Protein AF-H2C3T8-F1 (afdb_monomer_lite)

Sequence (105 aa):
MNVTDIDGPDAYPATAPLLE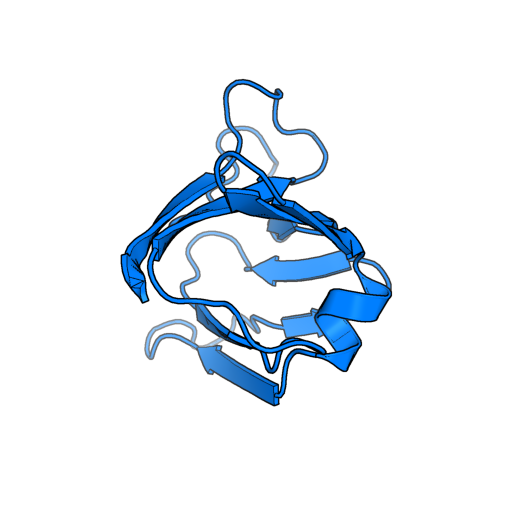IYNSTWHIYLNSSQISNFTVKVVQAPWNENKRDSVNWYSGFVIPLGSEAQFQLLLPLKLSPGNYTIVLYTPGISLKSEAMATFSI

Organism: NCBI:txid671065

Secondary structure (DSSP, 8-state):
-----SSS-TTS-EEE-EEEEE-SS-EEEEEHHHHHHHEEEEEE-TT-SS---EEETTTEEEE-TT--EEEEE--SSPPPSSEEEEEEE-TTS-GGG-EEEEEE-

Structure (mmCIF, N/CA/C/O backbone):
data_AF-H2C3T8-F1
#
_entry.id   AF-H2C3T8-F1
#
loop_
_atom_site.group_PDB
_atom_site.id
_atom_site.type_symbol
_atom_site.label_atom_id
_atom_site.label_alt_id
_atom_site.label_comp_id
_atom_site.label_asym_id
_atom_site.label_entity_id
_atom_site.label_seq_id
_atom_site.pdbx_PDB_ins_code
_atom_site.Cartn_x
_atom_site.Cartn_y
_atom_site.Cartn_z
_atom_site.occupancy
_atom_site.B_iso_or_equiv
_atom_site.auth_seq_id
_atom_site.auth_comp_id
_atom_site.auth_asym_id
_atom_site.auth_atom_id
_atom_site.pdbx_PDB_model_num
ATOM 1 N N . MET A 1 1 ? 1.428 9.382 -2.574 1.00 55.03 1 MET A N 1
ATOM 2 C CA . MET A 1 1 ? 2.464 8.591 -1.879 1.00 55.03 1 MET A CA 1
ATOM 3 C C . MET A 1 1 ? 3.486 8.204 -2.925 1.00 55.03 1 MET A C 1
ATOM 5 O O . MET A 1 1 ? 3.068 7.673 -3.943 1.00 55.03 1 MET A O 1
ATOM 9 N N . ASN A 1 2 ? 4.759 8.549 -2.739 1.00 47.19 2 ASN A N 1
ATOM 10 C CA . ASN A 1 2 ? 5.814 8.210 -3.693 1.00 47.19 2 ASN A CA 1
ATOM 11 C C . ASN A 1 2 ? 6.685 7.114 -3.071 1.00 47.19 2 ASN A C 1
ATOM 13 O O . ASN A 1 2 ? 7.124 7.281 -1.935 1.00 47.19 2 ASN A O 1
ATOM 17 N N . VAL A 1 3 ? 6.875 5.998 -3.773 1.00 52.06 3 VAL A N 1
ATOM 18 C CA . VAL A 1 3 ? 7.729 4.890 -3.329 1.00 52.06 3 VAL A CA 1
ATOM 19 C C . VAL A 1 3 ? 8.950 4.887 -4.237 1.00 52.06 3 VAL A C 1
ATOM 21 O O . VAL A 1 3 ? 8.849 4.543 -5.410 1.00 52.06 3 VAL A O 1
ATOM 24 N N . THR A 1 4 ? 10.094 5.303 -3.703 1.00 50.59 4 THR A N 1
ATOM 25 C CA . THR A 1 4 ? 11.371 5.327 -4.424 1.00 50.59 4 THR A CA 1
ATOM 26 C C . THR A 1 4 ? 12.365 4.452 -3.680 1.00 50.59 4 THR A C 1
ATOM 28 O O . THR A 1 4 ? 12.595 4.680 -2.494 1.00 50.59 4 THR A O 1
ATOM 31 N N . ASP A 1 5 ? 12.959 3.477 -4.358 1.00 49.84 5 ASP A N 1
ATOM 32 C CA . ASP A 1 5 ? 14.144 2.799 -3.839 1.00 49.84 5 ASP A CA 1
ATOM 33 C C . ASP A 1 5 ? 15.351 3.709 -4.112 1.00 49.84 5 ASP A C 1
ATOM 35 O O . ASP A 1 5 ? 15.610 4.064 -5.262 1.00 49.84 5 ASP A O 1
ATOM 39 N N . ILE A 1 6 ? 16.003 4.188 -3.049 1.00 49.31 6 ILE A N 1
ATOM 40 C CA . ILE A 1 6 ? 17.118 5.140 -3.143 1.00 49.31 6 ILE A CA 1
ATOM 41 C C . ILE A 1 6 ? 18.479 4.426 -3.235 1.00 49.31 6 ILE A C 1
ATOM 43 O O . ILE A 1 6 ? 19.459 5.076 -3.585 1.00 49.31 6 ILE A O 1
ATOM 47 N N . ASP A 1 7 ? 18.527 3.106 -2.984 1.00 45.66 7 ASP A N 1
ATOM 48 C CA . ASP A 1 7 ? 19.775 2.339 -2.824 1.00 45.66 7 ASP A CA 1
ATOM 49 C C . ASP A 1 7 ? 19.808 0.984 -3.577 1.00 45.66 7 ASP A C 1
ATOM 51 O O . ASP A 1 7 ? 20.834 0.296 -3.571 1.00 45.66 7 ASP A O 1
ATOM 55 N N . GLY A 1 8 ? 18.726 0.566 -4.241 1.00 43.91 8 GLY A N 1
ATOM 56 C CA . GLY A 1 8 ? 18.681 -0.676 -5.020 1.00 43.91 8 GLY A CA 1
ATOM 57 C C . GLY A 1 8 ? 19.227 -0.542 -6.451 1.00 43.91 8 GLY A C 1
ATOM 58 O O . GLY A 1 8 ? 19.048 0.495 -7.093 1.00 43.91 8 GLY A O 1
ATOM 59 N N . PRO A 1 9 ? 19.885 -1.581 -7.010 1.00 43.59 9 PRO A N 1
ATOM 60 C CA . PRO A 1 9 ? 20.251 -1.586 -8.423 1.00 43.59 9 PRO A CA 1
ATOM 61 C C . PRO A 1 9 ? 18.997 -1.420 -9.296 1.00 43.59 9 PRO A C 1
ATOM 63 O O . PRO A 1 9 ? 17.968 -2.031 -9.009 1.00 43.59 9 PRO A O 1
ATOM 66 N N . ASP A 1 10 ? 19.129 -0.679 -10.403 1.00 47.81 10 ASP A N 1
ATOM 67 C CA . ASP A 1 10 ? 18.095 -0.298 -11.399 1.00 47.81 10 ASP A CA 1
ATOM 68 C C . ASP A 1 10 ? 17.314 -1.482 -12.034 1.00 47.81 10 ASP A C 1
ATOM 70 O O . ASP A 1 10 ? 16.507 -1.331 -12.948 1.00 47.81 10 ASP A O 1
ATOM 74 N N . ALA A 1 11 ? 17.575 -2.705 -11.571 1.00 49.19 11 ALA A N 1
ATOM 75 C CA . ALA A 1 11 ? 17.065 -3.957 -12.096 1.00 49.19 11 ALA A CA 1
ATOM 76 C C . ALA A 1 11 ? 15.777 -4.457 -11.416 1.00 49.19 11 ALA A C 1
ATOM 78 O O . ALA A 1 11 ? 15.113 -5.316 -11.999 1.00 49.19 11 ALA A O 1
ATOM 79 N N . TYR A 1 12 ? 15.409 -3.972 -10.219 1.00 59.16 12 TYR A N 1
ATOM 80 C CA . TYR A 1 12 ? 14.277 -4.533 -9.465 1.00 59.16 12 TYR A CA 1
ATOM 81 C C . TYR A 1 12 ? 13.176 -3.504 -9.177 1.00 59.16 12 TYR A C 1
ATOM 83 O O . TYR A 1 12 ? 13.465 -2.399 -8.723 1.00 59.16 12 TYR A O 1
ATOM 91 N N . PRO A 1 13 ? 11.898 -3.840 -9.439 1.00 68.62 13 PRO A N 1
ATOM 92 C CA . PRO A 1 13 ? 10.791 -2.961 -9.090 1.00 68.62 13 PRO A CA 1
ATOM 93 C C . PRO A 1 13 ? 10.693 -2.807 -7.569 1.00 68.62 13 PRO A C 1
ATOM 95 O O . PRO A 1 13 ? 10.901 -3.771 -6.828 1.00 68.62 13 PRO A O 1
ATOM 98 N N . ALA A 1 14 ? 10.298 -1.620 -7.110 1.00 78.62 14 ALA A N 1
ATOM 99 C CA . ALA A 1 14 ? 9.931 -1.424 -5.719 1.00 78.62 14 ALA A CA 1
ATOM 100 C C . ALA A 1 14 ? 8.681 -2.259 -5.426 1.00 78.62 14 ALA A C 1
ATOM 102 O O . ALA A 1 14 ? 7.697 -2.222 -6.175 1.00 78.62 14 ALA A O 1
ATOM 103 N N . THR A 1 15 ? 8.727 -3.035 -4.344 1.00 85.00 15 THR A N 1
ATOM 104 C CA . THR A 1 15 ? 7.601 -3.874 -3.929 1.00 85.00 15 THR A CA 1
ATOM 105 C C . THR A 1 15 ? 7.113 -3.476 -2.553 1.00 85.00 15 THR A C 1
ATOM 107 O O . THR A 1 15 ? 7.921 -3.203 -1.671 1.00 85.00 15 THR A O 1
ATOM 110 N N . ALA A 1 16 ? 5.796 -3.455 -2.365 1.00 88.00 16 ALA A N 1
ATOM 111 C CA . ALA A 1 16 ? 5.178 -3.207 -1.070 1.00 88.00 16 ALA A CA 1
ATOM 112 C C . ALA A 1 16 ? 4.277 -4.396 -0.689 1.00 88.00 16 ALA A C 1
ATOM 114 O O . ALA A 1 16 ? 3.089 -4.406 -1.035 1.00 88.00 16 ALA A O 1
ATOM 115 N N . PRO A 1 17 ? 4.834 -5.424 -0.017 1.00 90.06 17 PRO A N 1
ATOM 116 C CA . PRO A 1 17 ? 4.102 -6.631 0.352 1.00 90.06 17 PRO A CA 1
ATOM 117 C C . PRO A 1 17 ? 3.244 -6.469 1.609 1.00 90.06 17 PRO A C 1
ATOM 119 O O . PRO A 1 17 ? 2.491 -7.386 1.934 1.00 90.06 17 PRO A O 1
ATOM 122 N N . LEU A 1 18 ? 3.357 -5.355 2.336 1.00 90.88 18 LEU A N 1
ATOM 123 C CA . LEU A 1 18 ? 2.551 -5.085 3.521 1.00 90.88 18 LEU A CA 1
ATOM 124 C C . LEU A 1 18 ? 2.073 -3.631 3.514 1.00 90.88 18 LEU A C 1
ATOM 126 O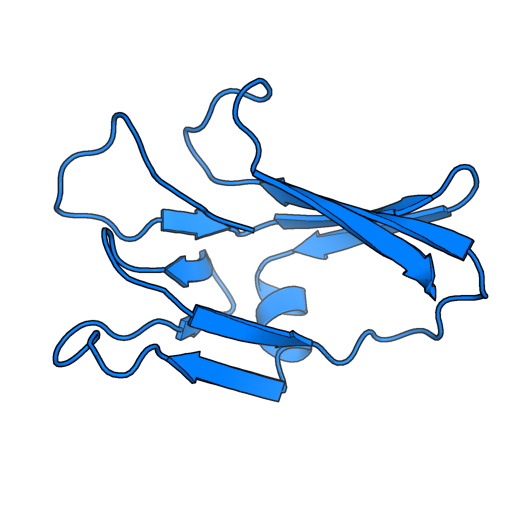 O . LEU A 1 18 ? 2.847 -2.697 3.309 1.00 90.88 18 LEU A O 1
ATOM 130 N N . LEU A 1 19 ? 0.778 -3.471 3.752 1.00 92.69 19 LEU A N 1
ATOM 131 C CA . LEU A 1 19 ? 0.078 -2.202 3.872 1.00 92.69 19 LEU A CA 1
ATOM 132 C C . LEU A 1 19 ? -0.567 -2.148 5.259 1.00 92.69 19 LEU A C 1
ATOM 134 O O . LEU A 1 19 ? -1.367 -3.022 5.592 1.00 92.69 19 LEU A O 1
ATOM 138 N N . GLU A 1 20 ? -0.241 -1.129 6.046 1.00 93.38 20 GLU A N 1
ATOM 139 C CA . GLU A 1 20 ? -0.958 -0.813 7.283 1.00 93.38 20 GLU A CA 1
ATOM 140 C C . GLU A 1 20 ? -1.875 0.388 7.057 1.00 93.38 20 GLU A C 1
ATOM 142 O O . GLU A 1 20 ? -1.483 1.377 6.435 1.00 93.38 20 GLU A O 1
ATOM 147 N N . ILE A 1 21 ? -3.097 0.305 7.577 1.00 93.56 21 ILE A N 1
ATOM 148 C CA . ILE A 1 21 ? -4.007 1.445 7.681 1.00 93.56 21 ILE A CA 1
ATOM 149 C C . ILE A 1 21 ? -4.445 1.545 9.135 1.00 93.56 21 ILE A C 1
ATOM 151 O O . ILE A 1 21 ? -4.990 0.581 9.674 1.00 93.56 21 ILE A O 1
ATOM 155 N N . TYR A 1 22 ? -4.234 2.694 9.769 1.00 94.00 22 TYR A N 1
ATOM 156 C CA . TYR A 1 22 ? -4.568 2.859 11.181 1.00 94.00 22 TYR A CA 1
ATOM 157 C C . TYR A 1 22 ? -5.054 4.263 11.537 1.00 94.00 22 TYR A C 1
ATOM 159 O O . TYR A 1 22 ? -4.816 5.234 10.820 1.00 94.00 22 TYR A O 1
ATOM 167 N N . ASN A 1 23 ? -5.742 4.358 12.672 1.00 93.06 23 ASN A N 1
ATOM 168 C CA . ASN A 1 23 ? -6.021 5.593 13.399 1.00 93.06 23 ASN A CA 1
ATOM 169 C C . ASN A 1 23 ? -5.633 5.401 14.882 1.00 93.06 23 ASN A C 1
ATOM 171 O O . ASN A 1 23 ? -4.908 4.472 15.222 1.00 93.06 23 ASN A O 1
ATOM 175 N N . SER A 1 24 ? -6.092 6.266 15.789 1.00 88.06 24 SER A N 1
ATOM 176 C CA . SER A 1 24 ? -5.734 6.174 17.214 1.00 88.06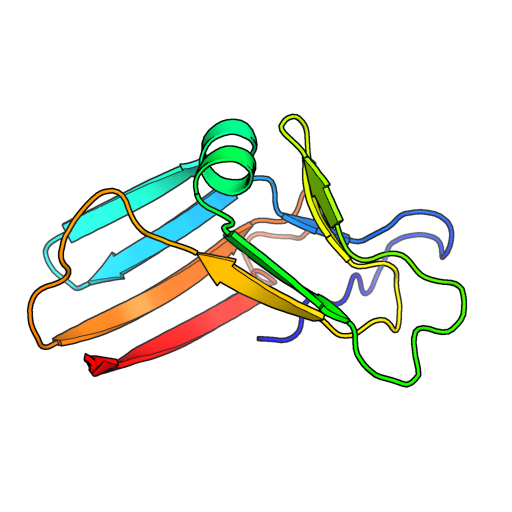 24 SER A CA 1
ATOM 177 C C . SER A 1 24 ? -6.300 4.957 17.960 1.00 88.06 24 SER A C 1
ATOM 179 O O . SER A 1 24 ? -5.841 4.673 19.064 1.00 88.06 24 SER A O 1
ATOM 181 N N . THR A 1 25 ? -7.302 4.265 17.416 1.00 86.81 25 THR A N 1
ATOM 182 C CA . THR A 1 25 ? -8.021 3.177 18.104 1.00 86.81 25 THR A CA 1
ATOM 183 C C . THR A 1 25 ? -8.075 1.874 17.314 1.00 86.81 25 THR A C 1
ATOM 185 O O . THR A 1 25 ? -8.495 0.851 17.856 1.00 86.81 25 THR A O 1
ATOM 188 N N . TRP A 1 26 ? -7.682 1.887 16.043 1.00 87.25 26 TRP A N 1
ATOM 189 C CA . TRP A 1 26 ? -7.872 0.778 15.124 1.00 87.25 26 TRP A CA 1
ATOM 190 C C . TRP A 1 26 ? -6.737 0.682 14.105 1.00 87.25 26 TRP A C 1
ATOM 192 O O . TRP A 1 26 ? -6.243 1.699 13.626 1.00 87.25 26 TRP A O 1
ATOM 202 N N . HIS A 1 27 ? -6.374 -0.553 13.753 1.00 91.69 27 HIS A N 1
ATOM 203 C CA . HIS A 1 27 ? -5.302 -0.888 12.817 1.00 91.69 27 HIS A CA 1
ATOM 204 C C . HIS A 1 27 ? -5.737 -2.081 11.952 1.00 91.69 27 HIS A C 1
ATOM 206 O O . HIS A 1 27 ? -6.311 -3.044 12.472 1.00 91.69 27 HIS A O 1
ATOM 212 N N . ILE A 1 28 ? -5.425 -2.060 10.655 1.00 92.94 28 ILE A N 1
ATOM 213 C CA . ILE A 1 28 ? -5.461 -3.238 9.779 1.00 92.94 28 ILE A CA 1
ATOM 214 C C . ILE A 1 28 ? -4.130 -3.407 9.069 1.00 92.94 28 ILE A C 1
ATOM 216 O O . ILE A 1 28 ? -3.541 -2.442 8.588 1.00 92.94 28 ILE A O 1
ATOM 220 N N . TYR A 1 29 ? -3.728 -4.665 8.933 1.00 93.94 29 TYR A N 1
ATOM 221 C CA . TYR A 1 29 ? -2.624 -5.081 8.087 1.00 93.94 29 TYR A CA 1
ATOM 222 C C . TYR A 1 29 ? -3.165 -5.864 6.893 1.00 93.94 29 TYR A C 1
ATOM 224 O O . TYR A 1 29 ? -3.933 -6.815 7.061 1.00 93.94 29 TYR A O 1
ATOM 232 N N . LEU A 1 30 ? -2.756 -5.462 5.693 1.00 94.06 30 LEU A N 1
ATOM 233 C CA . LEU A 1 30 ? -3.005 -6.171 4.446 1.00 94.06 30 LEU A CA 1
ATOM 234 C C . LEU A 1 30 ? -1.672 -6.692 3.910 1.00 94.06 30 LEU A C 1
ATOM 236 O O . LEU A 1 30 ? -0.810 -5.909 3.517 1.00 94.06 30 LEU A O 1
ATOM 240 N N . ASN A 1 31 ? -1.499 -8.011 3.899 1.00 93.81 31 ASN A N 1
ATOM 241 C CA . ASN A 1 31 ? -0.356 -8.657 3.256 1.00 93.81 31 ASN A CA 1
ATOM 242 C C . ASN A 1 31 ? -0.513 -8.691 1.725 1.00 93.81 31 ASN A C 1
ATOM 244 O O . ASN A 1 31 ? -1.570 -8.360 1.188 1.00 93.81 31 ASN A O 1
ATOM 248 N N . SER A 1 32 ? 0.513 -9.145 1.010 1.00 93.12 32 SER A N 1
ATOM 249 C CA . SER A 1 32 ? 0.560 -9.183 -0.457 1.00 93.12 32 SER A CA 1
ATOM 250 C C . SER A 1 32 ? -0.625 -9.911 -1.096 1.00 93.12 32 SER A C 1
ATOM 252 O O . SER A 1 32 ? -1.185 -9.441 -2.086 1.00 93.12 32 SER A O 1
ATOM 254 N N . SER A 1 33 ? -1.072 -11.017 -0.500 1.00 94.50 33 SER A N 1
ATOM 255 C CA . SER A 1 33 ? -2.252 -11.752 -0.964 1.00 94.50 33 SER A CA 1
ATOM 256 C C . SER A 1 33 ? -3.545 -10.946 -0.783 1.00 94.50 33 SER A C 1
ATOM 258 O O . SER A 1 33 ? -4.372 -10.892 -1.691 1.00 94.50 33 SER A O 1
ATOM 260 N N . GLN A 1 34 ? -3.716 -10.268 0.354 1.00 95.25 34 GLN A N 1
ATOM 261 C CA . GLN A 1 34 ? -4.872 -9.401 0.605 1.00 95.25 34 GLN A CA 1
ATOM 262 C C . GLN A 1 34 ? -4.848 -8.145 -0.274 1.00 95.25 34 GLN A C 1
ATOM 264 O O . GLN A 1 34 ? -5.875 -7.783 -0.840 1.00 95.25 34 GLN A O 1
ATOM 269 N N . ILE A 1 35 ? -3.681 -7.521 -0.448 1.00 94.56 35 ILE A N 1
ATOM 270 C CA . ILE A 1 35 ? -3.471 -6.402 -1.372 1.00 94.56 35 ILE A CA 1
ATOM 271 C C . ILE A 1 35 ? -3.889 -6.814 -2.789 1.00 94.56 35 ILE A C 1
ATOM 273 O O . ILE A 1 35 ? -4.669 -6.110 -3.429 1.00 94.56 35 ILE A O 1
ATOM 277 N N . SER A 1 36 ? -3.434 -7.978 -3.262 1.00 93.31 36 SER A N 1
ATOM 278 C CA . SER A 1 36 ? -3.788 -8.498 -4.586 1.00 93.31 36 SER A CA 1
ATOM 279 C C . SER A 1 36 ? -5.281 -8.771 -4.741 1.00 93.31 36 SER A C 1
ATOM 281 O O . SER A 1 36 ? -5.825 -8.516 -5.810 1.00 93.31 36 SER A O 1
ATOM 283 N N . ASN A 1 37 ? -5.945 -9.267 -3.697 1.00 94.56 37 ASN A N 1
ATOM 284 C CA . ASN A 1 37 ? -7.374 -9.582 -3.742 1.00 94.56 37 ASN A CA 1
ATOM 285 C C . ASN A 1 37 ? -8.270 -8.341 -3.650 1.00 94.56 37 ASN A C 1
ATOM 287 O O . ASN A 1 37 ? -9.349 -8.323 -4.235 1.00 94.56 37 ASN A O 1
ATOM 291 N N . PHE A 1 38 ? -7.851 -7.318 -2.903 1.00 94.44 38 PHE A N 1
ATOM 292 C CA . PHE A 1 38 ? -8.641 -6.102 -2.695 1.00 94.44 38 PHE A CA 1
ATOM 293 C C . PHE A 1 38 ? -8.347 -5.000 -3.716 1.00 94.44 38 PHE A C 1
ATOM 295 O O . PHE A 1 38 ? -9.120 -4.048 -3.817 1.00 94.44 38 PHE A O 1
ATOM 302 N N . THR A 1 39 ? -7.268 -5.110 -4.494 1.00 94.50 39 THR A N 1
ATOM 303 C CA . THR A 1 39 ? -6.986 -4.172 -5.587 1.00 94.50 39 THR A CA 1
ATOM 304 C C . THR A 1 39 ? -7.939 -4.424 -6.750 1.00 94.50 39 THR A C 1
ATOM 306 O O . THR A 1 39 ? -7.892 -5.467 -7.395 1.00 94.50 39 THR A O 1
ATOM 309 N N . VAL A 1 40 ? -8.790 -3.445 -7.049 1.00 94.75 40 VAL A N 1
ATOM 310 C CA . VAL A 1 40 ? -9.789 -3.537 -8.128 1.00 94.75 40 VAL A CA 1
ATOM 311 C C . VAL A 1 40 ? -9.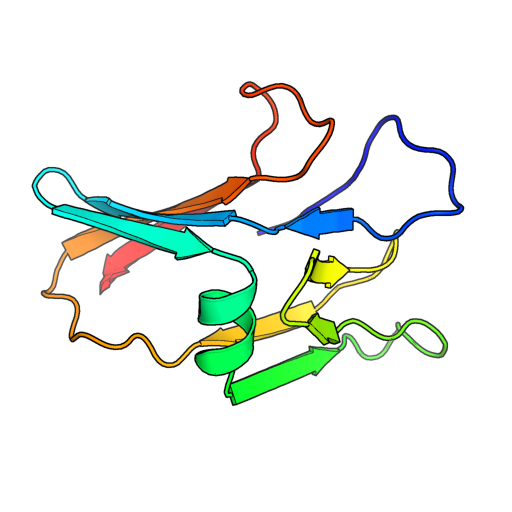337 -2.852 -9.414 1.00 94.75 40 VAL A C 1
ATOM 313 O O . VAL A 1 40 ? -9.861 -3.142 -10.488 1.00 94.75 40 VAL A O 1
ATOM 316 N N . LYS A 1 41 ? -8.374 -1.928 -9.323 1.00 93.44 41 LYS A N 1
ATOM 317 C CA . LYS A 1 41 ? -7.855 -1.193 -10.478 1.00 93.44 41 LYS A CA 1
ATOM 318 C C . LYS A 1 41 ? -6.423 -0.733 -10.238 1.00 93.44 41 LYS A C 1
ATOM 320 O O . LYS A 1 41 ? -6.107 -0.216 -9.168 1.00 93.44 41 LYS A O 1
ATOM 325 N N . VAL A 1 42 ? -5.599 -0.857 -11.274 1.00 91.19 42 VAL A N 1
ATOM 326 C CA . VAL A 1 42 ? -4.277 -0.231 -11.371 1.00 91.19 42 VAL A CA 1
ATOM 327 C C . VAL A 1 42 ? -4.330 0.756 -12.531 1.00 91.19 42 VAL A C 1
ATOM 329 O O . VAL A 1 42 ? -4.676 0.377 -13.649 1.00 91.19 42 VAL A O 1
ATOM 332 N N . VAL A 1 4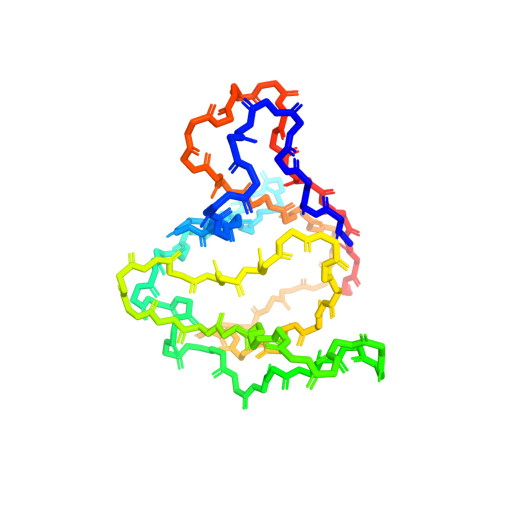3 ? -4.052 2.028 -12.261 1.00 90.12 43 VAL A N 1
ATOM 333 C CA . VAL A 1 43 ? -3.975 3.086 -13.274 1.00 90.12 43 VAL A CA 1
ATOM 334 C C . VAL A 1 43 ? -2.524 3.519 -13.382 1.00 90.12 43 VAL A C 1
ATOM 336 O O . VAL A 1 43 ? -1.967 4.045 -12.423 1.00 90.12 43 VAL A O 1
ATOM 339 N N . GLN A 1 44 ? -1.922 3.273 -14.538 1.00 86.25 44 GLN A N 1
ATOM 340 C CA . GLN A 1 44 ? -0.537 3.639 -14.823 1.00 86.25 44 GLN A CA 1
ATOM 341 C C . GLN A 1 44 ? -0.462 5.090 -15.284 1.00 86.25 44 GLN A C 1
ATOM 343 O O . GLN A 1 44 ? -1.400 5.602 -15.908 1.00 86.25 44 GLN A O 1
ATOM 348 N N . ALA A 1 45 ? 0.655 5.747 -14.997 1.00 84.31 45 ALA A N 1
ATOM 349 C CA . ALA A 1 45 ? 0.907 7.061 -15.548 1.00 84.31 45 ALA A CA 1
ATOM 350 C C . ALA A 1 45 ? 1.112 6.992 -17.076 1.00 84.31 45 ALA A C 1
ATOM 352 O O . ALA A 1 45 ? 1.676 6.015 -17.578 1.00 84.31 45 ALA A O 1
ATOM 353 N N . PRO A 1 46 ? 0.706 8.028 -17.837 1.00 82.19 46 PRO A N 1
ATOM 354 C CA . PRO A 1 46 ? 0.812 8.031 -19.299 1.00 82.19 46 PRO A CA 1
ATOM 355 C C . PRO A 1 46 ? 2.234 7.841 -19.846 1.00 82.19 46 PRO A C 1
ATOM 357 O O . PRO A 1 46 ? 2.394 7.417 -20.983 1.00 82.19 46 PRO A O 1
ATOM 360 N N . TRP A 1 47 ? 3.260 8.157 -19.051 1.00 79.00 47 TRP A N 1
ATOM 361 C CA . TRP A 1 47 ? 4.672 8.050 -19.429 1.00 79.00 47 TRP A CA 1
ATOM 362 C C . TRP A 1 47 ? 5.303 6.681 -19.117 1.00 79.00 47 TRP A C 1
ATOM 364 O O . TRP A 1 47 ? 6.474 6.463 -19.425 1.00 79.00 47 TRP A O 1
ATOM 374 N N . ASN A 1 48 ? 4.552 5.732 -18.547 1.00 76.81 48 ASN A N 1
ATOM 375 C CA . ASN A 1 48 ? 5.026 4.369 -18.284 1.00 76.81 48 ASN A CA 1
ATOM 376 C C . ASN A 1 48 ? 4.928 3.490 -19.547 1.00 76.81 48 ASN A C 1
ATOM 378 O O . ASN A 1 48 ? 4.334 2.417 -19.519 1.00 76.81 48 ASN A O 1
ATOM 382 N N . GLU A 1 49 ? 5.508 3.922 -20.673 1.00 65.56 49 GLU A N 1
ATOM 383 C CA . GLU A 1 49 ? 5.284 3.293 -21.993 1.00 65.56 49 GLU A CA 1
ATOM 384 C C . GLU A 1 49 ? 5.660 1.799 -22.048 1.00 65.56 49 GLU A C 1
ATOM 386 O O . GLU A 1 49 ? 5.035 1.027 -22.772 1.00 65.56 49 GLU A O 1
ATOM 391 N N . ASN A 1 50 ? 6.646 1.370 -21.250 1.00 69.44 50 ASN A N 1
ATOM 392 C CA . ASN A 1 50 ? 7.147 -0.013 -21.222 1.00 69.44 50 ASN A CA 1
ATOM 393 C C . ASN A 1 50 ? 7.174 -0.640 -19.816 1.00 69.44 50 ASN A C 1
ATOM 395 O O . ASN A 1 50 ? 7.581 -1.792 -19.655 1.00 69.44 50 ASN A O 1
ATOM 399 N N . LYS A 1 51 ? 6.765 0.106 -18.784 1.00 71.62 51 LYS A N 1
ATOM 400 C CA . LYS A 1 51 ? 6.825 -0.313 -17.377 1.00 71.62 51 LYS A CA 1
ATOM 401 C C . LYS A 1 51 ? 5.425 -0.714 -16.933 1.00 71.62 51 LYS A C 1
ATOM 403 O O . LYS A 1 51 ? 4.496 0.072 -17.045 1.00 71.62 51 LYS A O 1
ATOM 408 N N . ARG A 1 52 ? 5.257 -1.949 -16.450 1.00 79.50 52 ARG A N 1
ATOM 409 C CA . ARG A 1 52 ? 3.955 -2.425 -15.971 1.00 79.50 52 ARG A CA 1
ATOM 410 C C . ARG A 1 52 ? 3.898 -2.420 -14.454 1.00 79.50 52 ARG A C 1
ATOM 412 O O . ARG A 1 52 ? 4.281 -3.401 -13.819 1.00 79.50 52 ARG A O 1
ATOM 419 N N . ASP A 1 53 ? 3.366 -1.340 -13.893 1.00 86.25 53 ASP A N 1
ATOM 420 C CA . ASP A 1 53 ? 2.887 -1.360 -12.513 1.00 86.25 53 ASP A CA 1
ATOM 421 C C . ASP A 1 53 ? 1.818 -2.439 -12.383 1.00 86.25 53 ASP A C 1
ATOM 423 O O . ASP A 1 53 ? 0.947 -2.585 -13.252 1.00 86.25 53 ASP A O 1
ATOM 427 N N . SER A 1 54 ? 1.907 -3.231 -11.326 1.00 90.69 54 SER A N 1
ATOM 428 C CA . SER A 1 54 ? 1.035 -4.382 -11.148 1.00 90.69 54 SER A CA 1
ATOM 429 C C . SER A 1 54 ? 0.836 -4.710 -9.679 1.00 90.69 54 SER A C 1
ATOM 431 O O . SER A 1 54 ? 1.455 -4.130 -8.788 1.00 90.69 54 SER A O 1
ATOM 433 N N . VAL A 1 55 ? -0.070 -5.649 -9.439 1.00 92.62 55 VAL A N 1
ATOM 434 C CA . VAL A 1 55 ? -0.289 -6.243 -8.131 1.00 92.62 55 VAL A CA 1
ATOM 435 C C . VAL A 1 55 ? -0.218 -7.756 -8.271 1.00 92.62 55 VAL A C 1
ATOM 437 O O . VAL A 1 55 ? -0.703 -8.308 -9.261 1.00 92.62 55 VAL A O 1
ATOM 440 N N . ASN A 1 56 ? 0.406 -8.437 -7.313 1.00 91.44 56 ASN A N 1
ATOM 441 C CA . ASN A 1 56 ? 0.376 -9.894 -7.267 1.00 91.44 56 ASN A CA 1
ATOM 442 C C . ASN A 1 56 ? 0.412 -10.427 -5.830 1.00 91.44 56 ASN A C 1
ATOM 444 O O . ASN A 1 56 ? 0.817 -9.742 -4.891 1.00 91.44 56 ASN A O 1
ATOM 448 N N . TRP A 1 57 ? -0.003 -11.683 -5.678 1.00 91.31 57 TRP A N 1
ATOM 449 C CA . TRP A 1 57 ? -0.174 -12.357 -4.391 1.00 91.31 57 TRP A CA 1
ATOM 450 C C . TRP A 1 57 ? 1.126 -12.581 -3.605 1.00 91.31 57 TRP A C 1
ATOM 452 O O . TRP A 1 57 ? 1.058 -12.856 -2.409 1.00 91.31 57 TRP A O 1
ATOM 462 N N . TYR A 1 58 ? 2.286 -12.467 -4.257 1.00 87.38 58 TYR A N 1
ATOM 463 C CA . TYR A 1 58 ? 3.603 -12.668 -3.656 1.00 87.38 58 TYR A CA 1
ATOM 464 C C . TYR A 1 58 ? 4.221 -11.341 -3.187 1.00 87.38 58 TYR A C 1
ATOM 466 O O . TYR A 1 58 ? 4.603 -11.217 -2.025 1.00 87.38 58 TYR A O 1
ATOM 474 N N . SER A 1 59 ? 4.250 -10.326 -4.054 1.00 85.56 59 SER A N 1
ATOM 475 C CA . SER A 1 59 ? 4.943 -9.046 -3.842 1.00 85.56 59 SER A CA 1
ATOM 476 C C . SER A 1 59 ? 4.042 -7.890 -3.392 1.00 85.56 59 SER A C 1
ATOM 478 O O . SER A 1 59 ? 4.562 -6.849 -3.003 1.00 85.56 59 SER A O 1
ATOM 480 N N . GLY A 1 60 ? 2.715 -8.036 -3.443 1.00 92.06 60 GLY A N 1
ATOM 481 C CA . GLY A 1 60 ? 1.788 -6.933 -3.184 1.00 92.06 60 GLY A CA 1
ATOM 482 C C . GLY A 1 60 ? 1.821 -5.931 -4.333 1.00 92.06 60 GLY A C 1
ATOM 483 O O . GLY A 1 60 ? 1.671 -6.338 -5.487 1.00 92.06 60 GLY A O 1
ATOM 484 N N . PHE A 1 61 ? 2.014 -4.642 -4.039 1.00 91.19 61 PHE A N 1
ATOM 485 C CA . PHE A 1 61 ? 2.205 -3.634 -5.087 1.00 91.19 61 PHE A CA 1
ATOM 486 C C . PHE A 1 61 ? 3.585 -3.769 -5.717 1.00 91.19 61 PHE A C 1
ATOM 488 O O . PHE A 1 61 ? 4.571 -3.942 -5.007 1.00 91.19 61 PHE A O 1
ATOM 495 N N . VAL A 1 62 ? 3.652 -3.654 -7.039 1.00 89.00 62 VAL A N 1
ATOM 496 C CA . VAL A 1 62 ? 4.890 -3.696 -7.817 1.00 89.00 62 VAL A CA 1
ATOM 497 C C . VAL A 1 62 ? 4.951 -2.434 -8.663 1.00 89.00 62 VAL A C 1
ATOM 499 O O . VAL A 1 62 ? 4.133 -2.258 -9.567 1.00 89.00 62 VAL A O 1
ATOM 502 N N . ILE A 1 63 ? 5.912 -1.567 -8.359 1.00 85.12 63 ILE A N 1
ATOM 503 C CA . ILE A 1 63 ? 6.099 -0.267 -9.006 1.00 85.12 63 ILE A CA 1
ATOM 504 C C . ILE A 1 63 ? 7.520 -0.246 -9.580 1.00 85.12 63 ILE A C 1
ATOM 506 O O . ILE A 1 63 ? 8.490 -0.206 -8.820 1.00 85.12 63 ILE A O 1
ATOM 510 N N . PRO A 1 64 ? 7.690 -0.335 -10.909 1.00 80.00 64 PRO A N 1
ATOM 511 C CA . PRO A 1 64 ? 8.998 -0.183 -11.532 1.00 80.00 64 PRO A CA 1
ATOM 512 C C . PRO A 1 64 ? 9.638 1.171 -11.188 1.00 80.00 64 PRO A C 1
ATOM 514 O O . PRO A 1 64 ? 8.948 2.168 -10.996 1.00 80.00 64 PRO A O 1
ATOM 517 N N . LEU A 1 65 ? 10.968 1.235 -11.138 1.00 74.50 65 LEU A N 1
ATOM 518 C CA . LEU A 1 65 ? 11.676 2.486 -10.845 1.00 74.50 65 LEU A CA 1
ATOM 519 C C . LEU A 1 65 ? 11.318 3.592 -11.840 1.00 74.50 65 LEU A C 1
ATOM 521 O O . LEU A 1 65 ? 11.177 3.335 -13.037 1.00 74.50 65 LEU A O 1
ATOM 525 N N . GLY A 1 66 ? 11.164 4.827 -11.357 1.00 71.75 66 GLY A N 1
ATOM 526 C CA . GLY A 1 66 ? 10.761 5.975 -12.180 1.00 71.75 66 GLY A CA 1
ATOM 527 C C . GLY A 1 66 ? 9.366 5.845 -12.805 1.00 71.75 66 GLY A C 1
ATOM 528 O O . GLY A 1 66 ? 9.075 6.535 -13.778 1.00 71.75 66 GLY A O 1
ATOM 529 N N . SER A 1 67 ? 8.549 4.924 -12.294 1.00 78.75 67 SER A N 1
ATOM 530 C CA . SER A 1 67 ? 7.146 4.740 -12.649 1.00 78.75 67 SER A CA 1
ATOM 531 C C . SER A 1 67 ? 6.256 5.459 -11.641 1.00 78.75 67 SER A C 1
ATOM 533 O O . SER A 1 67 ? 6.624 5.623 -10.477 1.00 78.75 67 SER A O 1
ATOM 535 N N . GLU A 1 68 ? 5.063 5.851 -12.070 1.00 81.44 68 GLU A N 1
ATOM 536 C CA . GLU A 1 68 ? 4.000 6.298 -11.170 1.00 81.44 68 GLU A CA 1
ATOM 537 C C . GLU A 1 68 ? 2.714 5.517 -11.448 1.00 81.44 68 GLU A C 1
ATOM 539 O O . GLU A 1 68 ? 2.337 5.315 -12.603 1.00 81.44 68 GLU A O 1
ATOM 544 N N . ALA A 1 69 ? 2.024 5.089 -10.391 1.00 84.69 69 ALA A N 1
ATOM 545 C CA . ALA A 1 69 ? 0.752 4.391 -10.508 1.00 84.69 69 ALA A CA 1
ATOM 546 C C . ALA A 1 69 ? -0.214 4.740 -9.379 1.00 84.69 69 ALA A C 1
ATOM 548 O O . ALA A 1 69 ? 0.178 5.070 -8.260 1.00 84.69 69 ALA A O 1
ATOM 549 N N . GLN A 1 70 ? -1.503 4.603 -9.682 1.00 89.94 70 GLN A N 1
ATOM 550 C CA . GLN A 1 70 ? -2.587 4.674 -8.714 1.00 89.94 70 GLN A CA 1
ATOM 551 C C . GLN A 1 70 ? -3.211 3.292 -8.548 1.00 89.94 70 GLN A C 1
ATOM 553 O O . GLN A 1 70 ? -3.683 2.683 -9.512 1.00 89.94 70 GLN A O 1
ATOM 558 N N . PHE A 1 71 ? -3.257 2.821 -7.306 1.00 91.56 71 PHE A N 1
ATOM 559 C CA . PHE A 1 71 ? -3.900 1.569 -6.932 1.00 91.56 71 PHE A CA 1
ATOM 560 C C . PHE A 1 71 ? -5.221 1.883 -6.236 1.00 91.56 71 PHE A C 1
ATOM 562 O O . PHE A 1 71 ? -5.252 2.619 -5.251 1.00 91.56 71 PHE A O 1
ATOM 569 N N . GLN A 1 72 ? -6.320 1.339 -6.753 1.00 93.44 72 GLN A N 1
ATOM 570 C CA . GLN A 1 72 ? -7.635 1.463 -6.130 1.00 93.44 72 GLN A CA 1
ATOM 571 C C . GLN A 1 72 ? -7.950 0.177 -5.378 1.00 93.44 72 GLN A C 1
ATOM 573 O O . GLN A 1 72 ? -8.008 -0.897 -5.980 1.00 93.44 72 GLN A O 1
ATOM 578 N N . LEU A 1 73 ? -8.162 0.301 -4.068 1.00 92.31 73 LEU A N 1
ATOM 579 C CA . LEU A 1 73 ? -8.455 -0.815 -3.180 1.00 92.31 73 LEU A CA 1
ATOM 580 C C . LEU A 1 73 ? -9.893 -0.732 -2.677 1.00 92.31 73 LEU A C 1
ATOM 582 O O . LEU A 1 73 ? -10.346 0.324 -2.237 1.00 92.31 73 LEU A O 1
ATOM 586 N N . LEU A 1 74 ? -10.583 -1.870 -2.691 1.00 92.69 74 LEU A N 1
ATOM 587 C CA . LEU A 1 74 ? -11.857 -2.054 -2.011 1.00 92.69 74 LEU A CA 1
ATOM 588 C C . LEU A 1 74 ? -11.605 -2.771 -0.683 1.00 92.69 74 LEU A C 1
ATOM 590 O O . LEU A 1 74 ? -11.441 -3.990 -0.644 1.00 92.69 74 LEU A O 1
ATOM 594 N N . LEU A 1 75 ? -11.548 -2.006 0.408 1.00 88.50 75 LEU A N 1
ATOM 595 C CA . LEU A 1 75 ? -11.295 -2.563 1.736 1.00 88.50 75 LEU A CA 1
ATOM 596 C C . LEU A 1 75 ? -12.439 -3.499 2.176 1.00 88.50 75 LEU A C 1
ATOM 598 O O . LEU A 1 75 ? -13.606 -3.203 1.912 1.00 88.50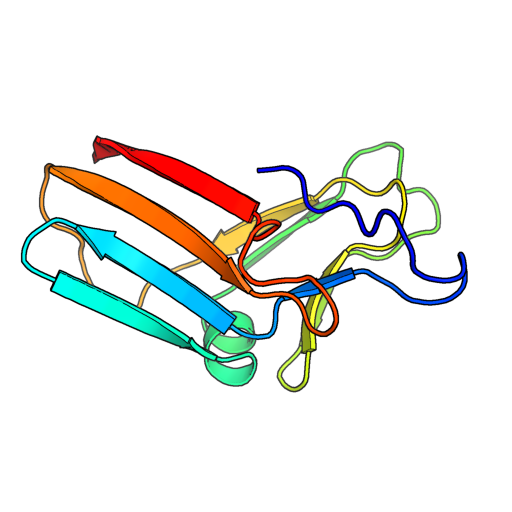 75 LEU A O 1
ATOM 602 N N . PRO A 1 76 ? -12.144 -4.585 2.918 1.00 82.00 76 PRO A N 1
ATOM 603 C CA . PRO A 1 76 ? -13.152 -5.540 3.396 1.00 82.00 76 PRO A CA 1
ATOM 604 C C . PRO A 1 76 ? -14.027 -4.994 4.541 1.00 82.00 76 PRO A C 1
ATOM 606 O O . PRO A 1 76 ? -14.747 -5.745 5.195 1.00 82.00 76 PRO A O 1
ATOM 609 N N . LEU A 1 77 ? -13.947 -3.695 4.823 1.00 86.19 77 LEU A N 1
ATOM 610 C CA . LEU A 1 77 ? -14.614 -3.022 5.927 1.00 86.19 77 LEU A CA 1
ATOM 611 C C . LEU A 1 77 ? -14.899 -1.563 5.577 1.00 86.19 77 LEU A C 1
ATOM 613 O O . LEU A 1 77 ? -14.249 -0.970 4.716 1.00 86.19 77 LEU A O 1
ATOM 617 N N . LYS A 1 78 ? -15.866 -0.979 6.285 1.00 86.06 78 LYS A N 1
ATOM 618 C CA . LYS A 1 78 ? -16.179 0.447 6.197 1.00 86.06 78 LYS A CA 1
ATOM 619 C C . LYS A 1 78 ? -15.392 1.201 7.258 1.00 86.06 78 LYS A C 1
ATOM 621 O O . LYS A 1 78 ? -15.524 0.907 8.442 1.00 86.06 78 LYS A O 1
ATOM 626 N N . LEU A 1 79 ? -14.606 2.176 6.822 1.00 86.19 79 LEU A N 1
ATOM 627 C CA . LEU A 1 79 ? -13.925 3.103 7.716 1.00 86.19 79 LEU A CA 1
ATOM 628 C C . LEU A 1 79 ? -14.934 4.139 8.233 1.00 86.19 79 LEU A C 1
ATOM 630 O O . LEU A 1 79 ? -15.713 4.695 7.459 1.00 86.19 79 LEU A O 1
ATOM 634 N N . SER A 1 80 ? -14.942 4.378 9.543 1.00 88.88 80 SER A N 1
ATOM 635 C CA . SER A 1 80 ? -15.696 5.477 10.160 1.00 88.88 80 SER A CA 1
ATOM 636 C C . SER A 1 80 ? -15.039 6.832 9.861 1.00 88.88 80 SER A C 1
ATOM 638 O O . SER A 1 80 ? -13.833 6.856 9.609 1.00 88.88 80 SER A O 1
ATOM 640 N N . PRO A 1 81 ? -15.777 7.956 9.925 1.00 90.94 81 PRO A N 1
ATOM 641 C CA . PRO A 1 81 ? -15.194 9.283 9.743 1.00 90.94 81 PRO A CA 1
ATOM 642 C C . PRO A 1 81 ? -14.010 9.527 10.682 1.00 90.94 81 PRO A C 1
ATOM 644 O O . PRO A 1 81 ? -14.058 9.145 11.856 1.00 90.94 81 PRO A O 1
ATOM 647 N N . GLY A 1 82 ? -12.951 10.148 10.171 1.00 90.81 82 GLY A N 1
ATOM 648 C CA . GLY A 1 82 ? -11.734 10.392 10.941 1.00 90.81 82 GLY A CA 1
ATOM 649 C C . GLY A 1 82 ? -10.460 10.454 10.106 1.00 90.81 82 GLY A C 1
ATOM 650 O O . GLY A 1 82 ? -10.479 10.308 8.885 1.00 90.81 82 GLY A O 1
ATOM 651 N N . ASN A 1 83 ? -9.341 10.670 10.799 1.00 94.56 83 ASN A N 1
ATOM 652 C CA . ASN A 1 83 ? -8.013 10.734 10.197 1.00 94.56 83 ASN A CA 1
ATOM 653 C C . ASN A 1 83 ? -7.337 9.370 10.276 1.00 94.56 83 ASN A C 1
ATOM 655 O O . ASN A 1 83 ? -7.245 8.783 11.357 1.00 94.56 83 ASN A O 1
ATOM 659 N N . TYR A 1 84 ? -6.829 8.913 9.141 1.00 94.06 84 TYR A N 1
ATOM 660 C CA . TYR A 1 84 ? -6.132 7.646 9.007 1.00 94.06 84 TYR A CA 1
ATOM 661 C C . TYR A 1 84 ? -4.742 7.868 8.428 1.00 94.06 84 TYR A C 1
ATOM 663 O O . TYR A 1 84 ? -4.525 8.749 7.592 1.00 94.06 84 TYR A O 1
ATOM 671 N N . THR A 1 85 ? -3.816 7.021 8.852 1.00 94.81 85 THR A N 1
ATOM 672 C CA . THR A 1 85 ? -2.478 6.909 8.286 1.00 94.81 85 THR A CA 1
ATOM 673 C C . THR A 1 85 ? -2.392 5.617 7.491 1.00 94.81 85 THR A C 1
ATOM 675 O O . THR A 1 85 ? -2.832 4.566 7.950 1.00 94.81 85 THR A O 1
ATOM 678 N N . ILE A 1 86 ? -1.820 5.714 6.297 1.00 93.12 86 ILE A N 1
ATOM 679 C CA . ILE A 1 86 ? -1.440 4.599 5.440 1.00 93.12 86 ILE A CA 1
ATOM 680 C C . ILE A 1 86 ? 0.076 4.476 5.469 1.00 93.12 86 ILE A C 1
ATOM 682 O O . ILE A 1 86 ? 0.772 5.465 5.226 1.00 93.12 86 ILE A O 1
ATOM 686 N N . VAL A 1 87 ? 0.569 3.264 5.697 1.00 91.81 87 VAL A N 1
ATOM 687 C CA . VAL A 1 87 ? 1.993 2.925 5.644 1.00 91.81 87 VAL A CA 1
ATOM 688 C C . VAL A 1 87 ? 2.200 1.807 4.635 1.00 91.81 87 VAL A C 1
ATOM 690 O O . VAL A 1 87 ? 1.508 0.789 4.679 1.00 91.81 87 VAL A O 1
ATOM 693 N N . LEU A 1 88 ? 3.147 1.995 3.717 1.00 89.19 88 LEU A N 1
ATOM 694 C CA . LEU A 1 88 ? 3.608 0.942 2.816 1.00 89.19 88 LEU A CA 1
ATOM 695 C C . LEU A 1 88 ? 4.991 0.482 3.253 1.00 89.19 88 LEU A C 1
ATOM 697 O O . LEU A 1 88 ? 5.962 1.240 3.191 1.00 89.19 88 LEU A O 1
ATOM 701 N N . TYR A 1 89 ? 5.074 -0.787 3.629 1.00 86.06 89 TYR A N 1
ATOM 702 C CA . TYR A 1 89 ? 6.329 -1.439 3.961 1.00 86.06 89 TYR A CA 1
ATOM 703 C C . TYR A 1 89 ? 6.917 -2.050 2.703 1.00 86.06 89 TYR A C 1
ATOM 705 O O . TYR A 1 89 ? 6.240 -2.793 1.995 1.00 86.06 89 TYR A O 1
ATOM 713 N N . THR A 1 90 ? 8.184 -1.761 2.450 1.00 79.44 90 THR A N 1
ATOM 714 C CA . THR A 1 90 ? 8.938 -2.232 1.287 1.00 79.44 90 THR A CA 1
ATOM 715 C C . THR A 1 90 ? 10.152 -3.033 1.779 1.00 79.44 90 THR A C 1
ATOM 717 O O . THR A 1 90 ? 10.809 -2.618 2.737 1.00 79.44 90 THR A O 1
ATOM 720 N N . PRO A 1 91 ? 10.457 -4.216 1.210 1.00 71.19 91 PRO A N 1
ATOM 721 C CA . PRO A 1 91 ? 11.590 -5.021 1.653 1.00 71.19 91 PRO A CA 1
ATOM 722 C C . PRO A 1 91 ? 12.906 -4.285 1.397 1.00 71.19 91 PRO A C 1
ATOM 724 O O . PRO A 1 91 ? 13.103 -3.737 0.319 1.00 71.19 91 PRO A O 1
ATOM 727 N N . GLY A 1 92 ? 13.821 -4.305 2.367 1.00 62.84 92 GLY A N 1
ATOM 728 C CA . GLY A 1 92 ? 15.150 -3.700 2.218 1.00 62.84 92 GLY A CA 1
ATOM 729 C C . GLY A 1 92 ? 15.217 -2.201 2.516 1.00 62.84 92 GLY A C 1
ATOM 730 O O . GLY A 1 92 ? 16.316 -1.670 2.645 1.00 62.84 92 GLY A O 1
ATOM 731 N N . ILE A 1 93 ? 14.078 -1.536 2.722 1.00 58.31 93 ILE A N 1
ATOM 732 C CA . ILE A 1 93 ? 14.042 -0.152 3.188 1.00 58.31 93 ILE A CA 1
ATOM 733 C C . ILE A 1 93 ? 14.077 -0.148 4.725 1.00 58.31 93 ILE A C 1
ATOM 735 O O . ILE A 1 93 ? 13.352 -0.889 5.389 1.00 58.31 93 ILE A O 1
ATOM 739 N N . SER A 1 94 ? 14.965 0.658 5.313 1.00 57.12 94 SER A N 1
ATOM 740 C CA . SER A 1 94 ? 14.993 0.892 6.764 1.00 57.12 94 SER A CA 1
ATOM 741 C C . SER A 1 94 ? 13.614 1.356 7.245 1.00 57.12 94 SER A C 1
ATOM 743 O O . SER A 1 94 ? 12.992 2.168 6.567 1.00 57.12 94 SER A O 1
ATOM 745 N N . LEU A 1 95 ? 13.166 0.948 8.442 1.00 58.94 95 LEU A N 1
ATOM 746 C CA . LEU A 1 95 ? 11.899 1.420 9.044 1.00 58.94 95 LEU A CA 1
ATOM 747 C C . LEU A 1 95 ? 11.795 2.963 9.097 1.00 58.94 95 LEU A C 1
ATOM 749 O O . LEU A 1 95 ? 10.718 3.531 9.214 1.00 58.94 95 LEU A O 1
ATOM 753 N N . LYS A 1 96 ? 12.928 3.674 8.997 1.00 58.47 96 LYS A N 1
ATOM 754 C CA . LYS A 1 96 ? 12.987 5.145 8.921 1.00 58.47 96 LYS A CA 1
ATOM 755 C C . LYS A 1 96 ? 12.607 5.736 7.554 1.00 58.47 96 LYS A C 1
ATOM 757 O O . LYS A 1 96 ? 12.537 6.956 7.438 1.00 58.47 96 LYS A O 1
ATOM 762 N N . SER A 1 97 ? 12.407 4.902 6.542 1.00 60.00 97 SER A N 1
ATOM 763 C CA . SER A 1 97 ? 12.220 5.289 5.140 1.00 60.00 97 SER A CA 1
ATOM 764 C C . SER A 1 97 ? 10.942 4.687 4.540 1.00 60.00 97 SER A C 1
ATOM 766 O O . SER A 1 97 ? 10.783 4.647 3.323 1.00 60.00 97 SER A O 1
ATOM 768 N N . GLU A 1 98 ? 10.018 4.237 5.392 1.00 70.81 98 GLU A N 1
ATOM 769 C CA . GLU A 1 98 ? 8.687 3.801 4.979 1.00 70.81 98 GLU A CA 1
ATOM 770 C C . GLU A 1 98 ? 7.946 4.929 4.262 1.00 70.81 98 GLU A C 1
ATOM 772 O O . GLU A 1 98 ? 7.987 6.098 4.661 1.00 70.81 98 GLU A O 1
ATOM 777 N N . ALA A 1 99 ? 7.227 4.574 3.201 1.00 79.31 99 ALA A N 1
ATOM 778 C CA . ALA A 1 99 ? 6.317 5.520 2.594 1.00 79.31 99 ALA A CA 1
ATOM 779 C C . ALA A 1 99 ? 5.096 5.643 3.515 1.00 79.31 99 ALA A C 1
ATOM 781 O O . ALA A 1 99 ? 4.498 4.638 3.907 1.00 79.31 99 ALA A O 1
ATOM 782 N N . MET A 1 100 ? 4.703 6.879 3.828 1.00 87.38 100 MET A N 1
ATOM 783 C CA . MET A 1 100 ? 3.531 7.176 4.652 1.00 87.38 100 MET A CA 1
ATOM 784 C C . MET A 1 100 ? 2.661 8.252 4.003 1.00 87.38 100 MET A C 1
ATOM 786 O O . MET A 1 100 ? 3.161 9.167 3.345 1.00 87.38 100 MET A O 1
ATOM 790 N N . ALA A 1 101 ? 1.349 8.152 4.190 1.00 89.88 101 ALA A N 1
ATOM 791 C CA . ALA A 1 101 ? 0.397 9.182 3.792 1.00 89.88 101 ALA A CA 1
ATOM 792 C C . ALA A 1 101 ? -0.754 9.257 4.795 1.00 89.88 101 ALA A C 1
ATOM 794 O O . ALA A 1 101 ? -1.175 8.239 5.335 1.00 89.88 101 ALA A O 1
ATOM 795 N N . THR A 1 102 ? -1.288 10.453 5.022 1.00 92.12 102 THR A N 1
ATOM 796 C CA . THR A 1 102 ? -2.484 10.655 5.843 1.00 92.12 102 THR A CA 1
ATOM 797 C C . THR A 1 102 ? -3.657 11.070 4.972 1.00 92.12 102 THR A C 1
ATOM 799 O O . THR A 1 102 ? -3.492 11.757 3.962 1.00 92.12 102 THR A O 1
ATOM 802 N N . PHE A 1 103 ? -4.852 10.631 5.350 1.00 90.00 103 PHE A N 1
ATOM 803 C CA . PHE A 1 103 ? -6.088 11.025 4.691 1.00 90.00 103 PHE A CA 1
ATOM 804 C C . PHE A 1 103 ? -7.235 11.093 5.699 1.00 90.00 103 PHE A C 1
ATOM 806 O O . PHE A 1 103 ? -7.179 10.487 6.772 1.00 90.00 103 PHE A O 1
ATOM 813 N N . SER A 1 104 ? -8.274 11.839 5.341 1.00 90.69 104 SER A N 1
ATOM 814 C CA . SER A 1 104 ? -9.487 11.985 6.141 1.00 90.69 104 SER A CA 1
ATOM 815 C C . SER A 1 104 ? -10.676 11.437 5.363 1.00 90.69 104 SER A C 1
ATOM 817 O O . SER A 1 104 ? -10.778 11.665 4.155 1.00 90.69 104 SER A O 1
ATOM 819 N N . ILE A 1 105 ? -11.554 10.722 6.063 1.00 85.44 105 ILE A N 1
ATOM 820 C CA . ILE A 1 105 ? -12.893 10.344 5.590 1.00 85.44 105 ILE A CA 1
ATOM 821 C C . ILE A 1 105 ? -13.923 11.186 6.327 1.00 85.44 105 ILE A C 1
ATOM 823 O O . ILE A 1 105 ? -13.794 11.292 7.572 1.00 85.44 105 ILE A O 1
#

pLDDT: mean 81.5, std 14.82, range [43.59, 95.25]

InterPro domains:
  IPR011636 Thiosulphate:quinone oxidoreductase small subunit DoxA [PF07680] (1-92)

Foldseek 3Di:
DDDADPDDDLPAWWFFQWKWKDDPPDIDIAGLQNLQVFFPDKAWDPPCPPPDFDGDSPGRTTGRHPTDIDTDGDDPDDDDFDKMKMWGDTPPDDPVPIDMDMDTD

Radius of gyration: 13.83 Å; chains: 1; bounding box: 36×25×40 Å